Protein AF-A0A4P6ZLK5-F1 (afdb_monomer_lite)

Foldseek 3Di:
DCPCVQPVDDDDDDWFPPDDQDQDPAADEDEFEFDWDFDDPDQPDPPPLLDAPPGIDGDRGVRVVVNCVVVVSVVRHQEYEYEYACVSPPRRGSRVRSVCCVVRVHHHAYYAYDVHDLVRVQSVSVSVQVSCVVVDVDHGDDDRPPDPDVVVVVCCVVQCDGPNSHHD

Sequence (168 aa):
MEMAKLFNNIQPHEITDQSDLVIIPHKYFVFVPTYVRGVQFDAYHRVDDSSLPENIEEMDTLTMNDELGYHHNYKNCLGLIGSGNRNFGVDCYCWTARHYHHKYGIPLIADYEIRGNLQEENIINHRMVKIWNRKTNYHVTFHPYKMINSRLAALEKKYGKDLQGKDI

Radius of gyration: 16.34 Å; chains: 1; bounding box: 28×44×46 Å

Structure (mmCIF, N/CA/C/O backbone):
data_AF-A0A4P6ZLK5-F1
#
_entry.id   AF-A0A4P6ZLK5-F1
#
loop_
_atom_site.group_PDB
_atom_site.id
_atom_site.type_symbol
_atom_site.label_atom_id
_atom_site.label_alt_id
_atom_site.label_comp_id
_atom_site.label_asym_id
_atom_site.label_entity_id
_atom_site.label_seq_id
_atom_site.pdbx_PDB_ins_code
_atom_site.Cartn_x
_atom_site.Cartn_y
_atom_site.Cartn_z
_atom_site.occupancy
_atom_site.B_iso_or_equiv
_atom_site.auth_seq_id
_atom_site.auth_comp_id
_atom_site.auth_asym_id
_atom_site.auth_atom_id
_atom_site.pdbx_PDB_model_num
ATOM 1 N N . MET A 1 1 ? 13.260 6.742 13.232 1.00 39.78 1 MET A N 1
ATOM 2 C CA . MET A 1 1 ? 12.152 5.795 13.017 1.00 39.78 1 MET A CA 1
ATOM 3 C C . MET A 1 1 ? 11.325 5.759 14.298 1.00 39.78 1 MET A C 1
ATOM 5 O O . MET A 1 1 ? 11.614 4.970 15.186 1.00 39.78 1 MET A O 1
ATOM 9 N N . GLU A 1 2 ? 10.385 6.700 14.446 1.00 45.19 2 GLU A N 1
ATOM 10 C CA . GLU A 1 2 ? 9.524 6.850 15.640 1.00 45.19 2 GLU A CA 1
ATOM 11 C C . GLU A 1 2 ? 8.068 6.406 15.387 1.00 45.19 2 GLU A C 1
ATOM 13 O O . GLU A 1 2 ? 7.198 6.649 16.219 1.00 45.19 2 GLU A O 1
ATOM 18 N N . MET A 1 3 ? 7.790 5.692 14.288 1.00 44.50 3 MET A N 1
ATOM 19 C CA . MET A 1 3 ? 6.462 5.118 13.989 1.00 44.50 3 MET A CA 1
ATOM 20 C C . MET A 1 3 ? 5.883 4.317 15.173 1.00 44.50 3 MET A C 1
ATOM 22 O O . MET A 1 3 ? 4.685 4.376 15.445 1.00 44.50 3 MET A O 1
ATOM 26 N N . ALA A 1 4 ? 6.751 3.641 15.934 1.00 40.19 4 ALA A N 1
ATOM 27 C CA . ALA A 1 4 ? 6.393 2.855 17.115 1.00 40.19 4 ALA A CA 1
ATOM 28 C C . ALA A 1 4 ? 5.804 3.675 18.285 1.00 40.19 4 ALA A C 1
ATOM 30 O O . ALA A 1 4 ? 5.206 3.093 19.182 1.00 40.19 4 ALA A O 1
ATOM 31 N N . LYS A 1 5 ? 5.952 5.010 18.307 1.00 45.19 5 LYS A N 1
ATOM 32 C CA . LYS A 1 5 ? 5.454 5.855 19.413 1.00 45.19 5 LYS A CA 1
ATOM 33 C C . LYS A 1 5 ? 4.029 6.374 19.213 1.00 45.19 5 LYS A C 1
ATOM 35 O O . LYS A 1 5 ? 3.402 6.807 20.173 1.00 45.19 5 LYS A O 1
ATOM 40 N N . LEU A 1 6 ? 3.517 6.367 17.983 1.00 50.16 6 LEU A N 1
ATOM 41 C CA . LEU A 1 6 ? 2.178 6.889 17.667 1.00 50.16 6 LEU A CA 1
ATOM 42 C C . LEU A 1 6 ? 1.083 5.858 17.876 1.00 50.16 6 LEU A C 1
ATOM 44 O O . LEU A 1 6 ? -0.032 6.187 18.271 1.00 50.16 6 LEU A O 1
ATOM 48 N N . PHE A 1 7 ? 1.434 4.600 17.662 1.00 54.59 7 PHE A N 1
ATOM 49 C CA . PHE A 1 7 ? 0.596 3.472 17.978 1.00 54.59 7 PHE A CA 1
ATOM 50 C C . PHE A 1 7 ? 1.376 2.616 18.966 1.00 54.59 7 PHE A C 1
ATOM 52 O O . PHE A 1 7 ? 2.220 1.819 18.567 1.00 54.59 7 PHE A O 1
ATOM 59 N N . ASN A 1 8 ? 1.095 2.779 20.258 1.00 49.97 8 ASN A N 1
ATOM 60 C CA . ASN A 1 8 ? 1.821 2.089 21.332 1.00 49.97 8 ASN A CA 1
ATOM 61 C C . ASN A 1 8 ? 1.794 0.544 21.228 1.00 49.97 8 ASN A C 1
ATOM 63 O O . ASN A 1 8 ? 2.498 -0.106 21.988 1.00 49.97 8 ASN A O 1
ATOM 67 N N . ASN A 1 9 ? 1.015 -0.031 20.297 1.00 57.25 9 ASN A N 1
ATOM 68 C CA . ASN A 1 9 ? 0.846 -1.468 20.067 1.00 57.25 9 ASN A CA 1
ATOM 69 C C . ASN A 1 9 ? 0.773 -1.842 18.561 1.00 57.25 9 ASN A C 1
ATOM 71 O O . ASN A 1 9 ? -0.067 -2.656 18.182 1.00 57.25 9 ASN A O 1
ATOM 75 N N . ILE A 1 10 ? 1.585 -1.246 17.673 1.00 66.62 10 ILE A N 1
ATOM 76 C CA . ILE A 1 10 ? 1.741 -1.797 16.308 1.00 66.62 10 ILE A CA 1
ATOM 77 C C . ILE A 1 10 ? 2.751 -2.940 16.333 1.00 66.62 10 ILE A C 1
ATOM 79 O O . ILE A 1 10 ? 3.904 -2.744 16.714 1.00 66.62 10 ILE A O 1
ATOM 83 N N . GLN A 1 11 ? 2.331 -4.111 15.858 1.00 70.88 11 GLN A N 1
ATOM 84 C CA . GLN A 1 11 ? 3.252 -5.160 15.437 1.00 70.88 11 GLN A CA 1
ATOM 85 C C . GLN A 1 11 ? 3.395 -5.091 13.914 1.00 70.88 11 GLN A C 1
ATOM 87 O O . GLN A 1 11 ? 2.408 -5.327 13.214 1.00 70.88 11 GLN A O 1
ATOM 92 N N . PRO A 1 12 ? 4.574 -4.716 13.381 1.00 83.06 12 PRO A N 1
ATOM 93 C CA . PRO A 1 12 ? 4.818 -4.850 11.956 1.00 83.06 12 PRO A CA 1
ATOM 94 C C . PRO A 1 12 ? 4.778 -6.336 11.598 1.00 83.06 12 PRO A C 1
ATOM 96 O O . PRO A 1 12 ? 5.386 -7.163 12.277 1.00 83.06 12 PRO A O 1
ATOM 99 N N . HIS A 1 13 ? 4.047 -6.659 10.539 1.00 88.44 13 HIS A N 1
ATOM 100 C CA . HIS A 1 13 ? 4.009 -7.993 9.964 1.00 88.44 13 HIS A CA 1
ATOM 101 C C . HIS A 1 13 ? 4.646 -7.916 8.581 1.00 88.44 13 HIS A C 1
ATOM 103 O O . HIS A 1 13 ? 4.137 -7.223 7.700 1.00 88.44 13 HIS A O 1
ATOM 109 N N . GLU A 1 14 ? 5.802 -8.554 8.434 1.00 91.31 14 GLU A N 1
ATOM 110 C CA . GLU A 1 14 ? 6.529 -8.620 7.171 1.00 91.31 14 GLU A CA 1
ATOM 111 C C . GLU A 1 14 ? 6.042 -9.823 6.362 1.00 91.31 14 GLU A C 1
ATOM 113 O O . GLU A 1 14 ? 5.917 -10.929 6.889 1.00 91.31 14 GLU A O 1
ATOM 118 N N . ILE A 1 15 ? 5.769 -9.588 5.080 1.00 90.00 15 ILE A N 1
ATOM 119 C CA . ILE A 1 15 ? 5.352 -10.608 4.121 1.00 90.00 15 ILE A CA 1
ATOM 120 C C . ILE A 1 15 ? 6.468 -10.748 3.092 1.00 90.00 15 ILE A C 1
ATOM 122 O O . ILE A 1 15 ? 6.933 -9.755 2.533 1.00 90.00 15 ILE A O 1
ATOM 126 N N . THR A 1 16 ? 6.889 -11.985 2.864 1.00 89.12 16 THR A N 1
ATOM 127 C CA . THR A 1 16 ? 7.942 -12.372 1.922 1.00 89.12 16 THR A CA 1
ATOM 128 C C . THR A 1 16 ? 7.453 -13.559 1.102 1.00 89.12 16 THR A C 1
ATOM 130 O O . THR A 1 16 ? 6.502 -14.221 1.505 1.00 89.12 16 THR A O 1
ATOM 133 N N . ASP A 1 17 ? 8.148 -13.914 0.026 1.00 85.50 17 ASP A N 1
ATOM 134 C CA . ASP A 1 17 ? 7.820 -15.105 -0.779 1.00 85.50 17 ASP A CA 1
ATOM 135 C C . ASP A 1 17 ? 7.954 -16.442 -0.025 1.00 85.50 17 ASP A C 1
ATOM 137 O O . ASP A 1 17 ? 7.628 -17.500 -0.556 1.00 85.50 17 ASP A O 1
ATOM 141 N N . GLN A 1 18 ? 8.445 -16.410 1.216 1.00 88.12 18 GLN A N 1
ATOM 142 C CA . GLN A 1 18 ? 8.524 -17.562 2.115 1.00 88.12 18 GLN A CA 1
ATOM 143 C C . GLN A 1 18 ? 7.443 -17.545 3.203 1.00 88.12 18 GLN A C 1
ATOM 145 O O . GLN A 1 18 ? 7.384 -18.469 4.013 1.00 88.12 18 GLN A O 1
ATOM 150 N N . SER A 1 19 ? 6.626 -16.493 3.266 1.00 88.56 19 SER A N 1
ATOM 151 C CA . SER A 1 19 ? 5.551 -16.372 4.244 1.00 88.56 19 SER A CA 1
ATOM 152 C C . SER A 1 19 ? 4.370 -17.258 3.849 1.00 88.56 19 SER A C 1
ATOM 154 O O . SER A 1 19 ? 3.933 -17.249 2.699 1.00 88.56 19 SER A O 1
ATOM 156 N N . ASP A 1 20 ? 3.817 -17.987 4.818 1.00 94.00 20 ASP A N 1
ATOM 157 C CA . ASP A 1 20 ? 2.503 -18.608 4.658 1.00 94.00 20 ASP A CA 1
ATOM 158 C C . ASP A 1 20 ? 1.417 -17.526 4.612 1.00 94.00 20 ASP A C 1
ATOM 160 O O . ASP A 1 20 ? 1.493 -16.533 5.340 1.00 94.00 20 ASP A O 1
ATOM 164 N N . LEU A 1 21 ? 0.375 -17.759 3.811 1.00 94.50 21 LEU A N 1
ATOM 165 C CA . LEU A 1 21 ? -0.782 -16.867 3.754 1.00 94.50 21 LEU A CA 1
ATOM 166 C C . LEU A 1 21 ? -1.603 -16.964 5.045 1.00 94.50 21 LEU A C 1
ATOM 168 O O . LEU A 1 21 ? -1.939 -18.066 5.498 1.00 94.50 21 LEU A O 1
ATOM 172 N N . VAL A 1 22 ? -1.994 -15.826 5.621 1.00 93.50 22 VAL A N 1
ATOM 173 C CA . VAL A 1 22 ? -2.727 -15.783 6.894 1.00 93.50 22 VAL A CA 1
ATOM 174 C C . VAL A 1 22 ? -4.068 -15.073 6.759 1.00 93.50 22 VAL A C 1
ATOM 176 O O . VAL A 1 22 ? -4.271 -14.165 5.968 1.00 93.50 22 VAL A O 1
ATOM 179 N N . ILE A 1 23 ? -5.060 -15.473 7.551 1.00 96.06 23 ILE A N 1
ATOM 180 C CA . ILE A 1 23 ? -6.304 -14.698 7.622 1.00 96.06 23 ILE A CA 1
ATOM 181 C C . ILE A 1 23 ? -6.033 -13.471 8.494 1.00 96.06 23 ILE A C 1
ATOM 183 O O . ILE A 1 23 ? -5.616 -13.617 9.642 1.00 96.06 23 ILE A O 1
ATOM 187 N N . ILE A 1 24 ? -6.323 -12.275 7.979 1.00 94.38 24 ILE A N 1
ATOM 188 C CA . ILE A 1 24 ? -6.149 -11.001 8.685 1.00 94.38 24 ILE A CA 1
ATOM 189 C C . ILE A 1 24 ? -7.535 -10.483 9.115 1.00 94.38 24 ILE A C 1
ATOM 191 O O . ILE A 1 24 ? -8.207 -9.770 8.359 1.00 94.38 24 ILE A O 1
ATOM 195 N N . PRO A 1 25 ? -8.022 -10.831 10.326 1.00 93.88 25 PRO A N 1
ATOM 196 C CA . PRO A 1 25 ? -9.393 -10.523 10.746 1.00 93.88 25 PRO A CA 1
ATOM 197 C C . PRO A 1 25 ? -9.578 -9.070 11.207 1.00 93.88 25 PRO A C 1
ATOM 199 O O . PRO A 1 25 ? -10.708 -8.610 11.372 1.00 93.88 25 PRO A O 1
ATOM 202 N N . HIS A 1 26 ? -8.485 -8.346 11.446 1.00 91.19 26 HIS A N 1
ATOM 203 C CA . HIS A 1 26 ? -8.481 -6.986 11.977 1.00 91.19 26 HIS A CA 1
ATOM 204 C C . HIS A 1 26 ? -8.109 -5.959 10.909 1.00 91.19 26 HIS A C 1
ATOM 206 O O . HIS A 1 26 ? -7.486 -6.289 9.905 1.00 91.19 26 HIS A O 1
ATOM 212 N N . LYS A 1 27 ? -8.454 -4.689 11.136 1.00 93.38 27 LYS A N 1
ATOM 213 C CA . LYS A 1 27 ? -8.095 -3.598 10.225 1.00 93.38 27 LYS A CA 1
ATOM 214 C C . LYS A 1 27 ? -6.586 -3.354 10.196 1.00 93.38 27 LYS A C 1
ATOM 216 O O . LYS A 1 27 ? -5.942 -3.386 11.239 1.00 93.38 27 LYS A O 1
ATOM 221 N N . TYR A 1 28 ? -6.042 -3.095 9.010 1.00 94.69 28 TYR A N 1
ATOM 222 C CA . TYR A 1 28 ? -4.604 -2.911 8.794 1.00 94.69 28 TYR A CA 1
ATOM 223 C C . TYR A 1 28 ? -4.324 -1.947 7.636 1.00 94.69 28 TYR A C 1
ATOM 225 O O . TYR A 1 28 ? -5.225 -1.592 6.878 1.00 94.69 28 TYR A O 1
ATOM 233 N N . PHE A 1 29 ? -3.069 -1.528 7.505 1.00 95.62 29 PHE A N 1
ATOM 234 C CA . PHE A 1 29 ? -2.556 -0.778 6.358 1.00 95.62 29 PHE A CA 1
ATOM 235 C C . PHE A 1 29 ? -1.458 -1.598 5.687 1.00 95.62 29 PHE A C 1
ATOM 237 O O . PHE A 1 29 ? -0.792 -2.386 6.358 1.00 95.62 29 PHE A O 1
ATOM 244 N N . VAL A 1 30 ? -1.259 -1.402 4.386 1.00 96.94 30 VAL A N 1
ATOM 245 C CA . VAL A 1 30 ? -0.212 -2.090 3.619 1.00 96.94 30 VAL A CA 1
ATOM 246 C C . VAL A 1 30 ? 0.820 -1.084 3.149 1.00 96.94 30 VAL A C 1
ATOM 248 O O . VAL A 1 30 ? 0.475 -0.096 2.506 1.00 96.94 30 VAL A O 1
ATOM 251 N N . PHE A 1 31 ? 2.082 -1.374 3.442 1.00 96.56 31 PHE A N 1
ATOM 252 C CA . PHE A 1 31 ? 3.232 -0.732 2.821 1.00 96.56 31 PHE A CA 1
ATOM 253 C C . PHE A 1 31 ? 3.772 -1.696 1.773 1.00 96.56 31 PHE A C 1
ATOM 255 O O . PHE A 1 31 ? 4.093 -2.833 2.113 1.00 96.56 31 PHE A O 1
ATOM 262 N N . VAL A 1 32 ? 3.845 -1.267 0.514 1.00 96.12 32 VAL A N 1
ATOM 263 C CA . VAL A 1 32 ? 4.307 -2.130 -0.580 1.00 96.12 32 VAL A CA 1
ATOM 264 C C . VAL A 1 32 ? 5.312 -1.386 -1.466 1.00 96.12 32 VAL A C 1
ATOM 266 O O . VAL A 1 32 ? 5.002 -0.299 -1.969 1.00 96.12 32 VAL A O 1
ATOM 269 N N . PRO A 1 33 ? 6.543 -1.908 -1.629 1.00 95.94 33 PRO A N 1
ATOM 270 C CA . PRO A 1 33 ? 7.496 -1.355 -2.579 1.00 95.94 33 PRO A CA 1
ATOM 271 C C . PRO A 1 33 ? 7.093 -1.695 -4.013 1.00 95.94 33 PRO A C 1
ATOM 273 O O . PRO A 1 33 ? 6.286 -2.586 -4.254 1.00 95.94 33 PRO A O 1
ATOM 276 N N . THR A 1 34 ? 7.672 -0.983 -4.975 1.00 93.75 34 THR A N 1
ATOM 277 C CA . THR A 1 34 ? 7.447 -1.262 -6.393 1.00 93.75 34 THR A CA 1
ATOM 278 C C . THR A 1 34 ? 8.635 -1.994 -6.986 1.00 93.75 34 THR A C 1
ATOM 280 O O . THR A 1 34 ? 9.727 -1.432 -7.075 1.00 93.75 34 THR A O 1
ATOM 283 N N . TYR A 1 35 ? 8.381 -3.212 -7.452 1.00 92.31 35 TYR A N 1
ATOM 284 C CA . TYR A 1 35 ? 9.281 -3.988 -8.294 1.00 92.31 35 TYR A CA 1
ATOM 285 C C . TYR A 1 35 ? 8.493 -4.410 -9.526 1.00 92.31 35 TYR A C 1
ATOM 287 O O . TYR A 1 35 ? 7.467 -5.077 -9.423 1.00 92.31 35 TYR A O 1
ATOM 295 N N . VAL A 1 36 ? 8.924 -3.937 -10.692 1.00 91.12 36 VAL A N 1
ATOM 296 C CA . VAL A 1 36 ? 8.197 -4.137 -11.945 1.00 91.12 36 VAL A CA 1
ATOM 297 C C . VAL A 1 36 ? 9.148 -4.349 -13.112 1.00 91.12 36 VAL A C 1
ATOM 299 O O . VAL A 1 36 ? 10.292 -3.887 -13.094 1.00 91.12 36 VAL A O 1
ATOM 302 N N . ARG A 1 37 ? 8.654 -5.013 -14.155 1.00 86.94 37 ARG A N 1
ATOM 303 C CA . ARG A 1 37 ? 9.310 -5.157 -15.457 1.00 86.94 37 ARG A CA 1
ATOM 304 C C . ARG A 1 37 ? 8.385 -4.657 -16.557 1.00 86.94 37 ARG A C 1
ATOM 306 O O . ARG A 1 37 ? 7.185 -4.878 -16.515 1.00 86.94 37 ARG A O 1
ATOM 313 N N . GLY A 1 38 ? 8.952 -3.994 -17.558 1.00 75.25 38 GLY A N 1
ATOM 314 C CA . GLY A 1 38 ? 8.203 -3.463 -18.695 1.00 75.25 38 GLY A CA 1
ATOM 315 C C . GLY A 1 38 ? 9.020 -2.425 -19.454 1.00 75.25 38 GLY A C 1
ATOM 316 O O . GLY A 1 38 ? 10.011 -1.910 -18.931 1.00 75.25 38 GLY A O 1
ATOM 317 N N . VAL A 1 39 ? 8.637 -2.129 -20.697 1.00 61.44 39 VAL A N 1
ATOM 318 C CA . VAL A 1 39 ? 9.237 -1.007 -21.436 1.00 61.44 39 VAL A CA 1
ATOM 319 C C . VAL A 1 39 ? 8.636 0.296 -20.911 1.00 61.44 39 VAL A C 1
ATOM 321 O O . VAL A 1 39 ? 7.418 0.454 -20.911 1.00 61.44 39 VAL A O 1
ATOM 324 N N . GLN A 1 40 ? 9.471 1.232 -20.450 1.00 59.41 40 GLN A N 1
ATOM 325 C CA . GLN A 1 40 ? 9.017 2.605 -20.218 1.00 59.41 40 GLN A CA 1
ATOM 326 C C . GLN A 1 40 ? 8.456 3.120 -21.544 1.00 59.41 40 GLN A C 1
ATOM 328 O O . GLN A 1 40 ? 9.190 3.185 -22.533 1.00 59.41 40 GLN A O 1
ATOM 333 N N . PHE A 1 41 ? 7.158 3.423 -21.594 1.00 55.34 41 PHE A N 1
ATOM 334 C CA . PHE A 1 41 ? 6.623 4.139 -22.739 1.00 55.34 41 PHE A CA 1
ATOM 335 C C . PHE A 1 41 ? 7.332 5.492 -22.838 1.00 55.34 41 PHE A C 1
ATOM 337 O O . PHE A 1 41 ? 7.692 6.111 -21.835 1.00 55.34 41 PHE A O 1
ATOM 344 N N . ASP A 1 42 ? 7.562 5.905 -24.082 1.00 49.28 42 ASP A N 1
ATOM 345 C CA . ASP A 1 42 ? 8.065 7.221 -24.450 1.00 49.28 42 ASP A CA 1
ATOM 346 C C . ASP A 1 42 ? 7.365 8.302 -23.610 1.00 49.28 42 ASP A C 1
ATOM 348 O O . ASP A 1 42 ? 6.147 8.238 -23.412 1.00 49.28 42 ASP A O 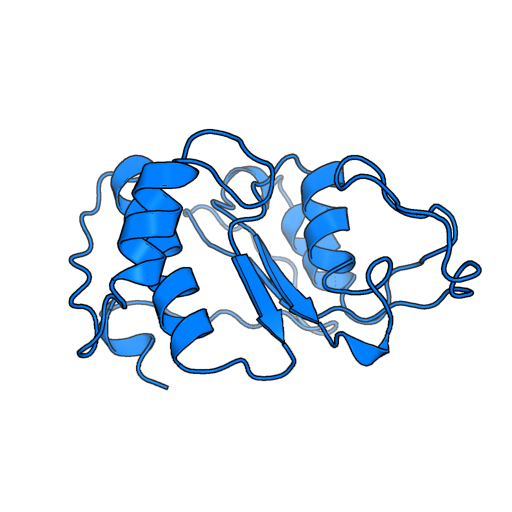1
ATOM 352 N N . ALA A 1 43 ? 8.146 9.255 -23.095 1.00 46.41 43 ALA A N 1
ATOM 353 C CA . ALA A 1 43 ? 7.890 10.135 -21.945 1.00 46.41 43 ALA A CA 1
ATOM 354 C C . ALA A 1 43 ? 6.702 11.121 -22.084 1.00 46.41 43 ALA A C 1
ATOM 356 O O . ALA A 1 43 ? 6.646 12.152 -21.409 1.00 46.41 43 ALA A O 1
ATOM 357 N N . TYR A 1 44 ? 5.760 10.831 -22.977 1.00 47.75 44 TYR A N 1
ATOM 358 C CA . TYR A 1 44 ? 4.662 11.683 -23.401 1.00 47.75 44 TYR A CA 1
ATOM 359 C C . TYR A 1 44 ? 3.261 11.121 -23.139 1.00 47.75 44 TYR A C 1
ATOM 361 O O . TYR A 1 44 ? 2.294 11.877 -23.258 1.00 47.75 44 TYR A O 1
ATOM 369 N N . HIS A 1 45 ? 3.114 9.856 -22.733 1.00 48.69 45 HIS A N 1
ATOM 370 C CA . HIS A 1 45 ? 1.817 9.368 -22.266 1.00 48.69 45 HIS A CA 1
ATOM 371 C C . HIS A 1 45 ? 1.625 9.777 -20.809 1.00 48.69 45 HIS A C 1
ATOM 373 O O . HIS A 1 45 ? 2.119 9.150 -19.882 1.00 48.69 45 HIS A O 1
ATOM 379 N N . ARG A 1 46 ? 0.897 10.876 -20.599 1.00 44.88 46 ARG A N 1
ATOM 380 C CA . ARG A 1 46 ? 0.300 11.156 -19.295 1.00 44.88 46 ARG A CA 1
ATOM 381 C C . ARG A 1 46 ? -0.808 10.141 -19.088 1.00 44.88 46 ARG A C 1
ATOM 383 O O . ARG A 1 46 ? -1.943 10.392 -19.481 1.00 44.88 46 ARG A O 1
ATOM 390 N N . VAL A 1 47 ? -0.461 9.004 -18.504 1.00 49.53 47 VAL A N 1
ATOM 391 C CA . VAL A 1 47 ? -1.453 8.128 -17.902 1.00 49.53 47 VAL A CA 1
ATOM 392 C C . VAL A 1 47 ? -2.135 8.992 -16.849 1.00 49.53 47 VAL A C 1
ATOM 394 O O . VAL A 1 47 ? -1.484 9.506 -15.933 1.00 49.53 47 VAL A O 1
ATOM 397 N N . ASP A 1 48 ? -3.417 9.293 -17.049 1.00 52.12 48 ASP A N 1
ATOM 398 C CA . ASP A 1 48 ? -4.187 9.825 -15.939 1.00 52.12 48 ASP A CA 1
ATOM 399 C C . ASP A 1 48 ? -4.087 8.817 -14.785 1.00 52.12 48 ASP A C 1
ATOM 401 O O . ASP A 1 48 ? -3.910 7.618 -14.995 1.00 52.12 48 ASP A O 1
ATOM 405 N N . ASP A 1 49 ? -4.169 9.269 -13.539 1.00 54.00 49 ASP A N 1
ATOM 406 C CA . ASP A 1 49 ? -4.074 8.365 -12.381 1.00 54.00 49 ASP A CA 1
ATOM 407 C C . ASP A 1 49 ? -5.215 7.315 -12.337 1.00 54.00 49 ASP A C 1
ATOM 409 O O . ASP A 1 49 ? -5.334 6.550 -11.387 1.00 54.00 49 ASP A O 1
ATOM 413 N N . SER A 1 50 ? -6.086 7.278 -13.354 1.00 54.94 50 SER A N 1
ATOM 414 C CA . SER A 1 50 ? -7.207 6.354 -13.468 1.00 54.94 50 SER A CA 1
ATOM 415 C C . SER A 1 50 ? -6.913 5.103 -14.299 1.00 54.94 50 SER A C 1
ATOM 417 O O . SER A 1 50 ? -7.733 4.183 -14.293 1.00 54.94 50 SER A O 1
ATOM 419 N N . SER A 1 51 ? -5.757 5.020 -14.965 1.00 63.88 51 SER A N 1
ATOM 420 C CA . SER A 1 51 ? -5.358 3.839 -15.738 1.00 63.88 51 SER A CA 1
ATOM 421 C C . SER A 1 51 ? -3.947 3.354 -15.381 1.00 63.88 51 SER A C 1
ATOM 423 O O . SER A 1 51 ? -3.086 4.117 -14.943 1.00 63.88 51 SER A O 1
ATOM 425 N N . LEU A 1 52 ? -3.715 2.046 -15.514 1.00 74.56 52 LEU A N 1
ATOM 426 C CA . LEU A 1 52 ? -2.393 1.433 -15.370 1.00 74.56 52 LEU A CA 1
ATOM 427 C C . LEU A 1 52 ? -1.861 1.076 -16.757 1.00 74.56 52 LEU A C 1
ATOM 429 O O . LEU A 1 52 ? -2.636 0.574 -17.573 1.00 74.56 52 LEU A O 1
ATOM 433 N N . PRO A 1 53 ? -0.563 1.277 -17.030 1.00 75.75 53 PRO A N 1
ATOM 434 C CA . PRO A 1 53 ? 0.045 0.786 -18.260 1.00 75.75 53 PRO A CA 1
ATOM 435 C C . PRO A 1 53 ? -0.099 -0.738 -18.374 1.00 75.75 53 PRO A C 1
ATOM 437 O O . PRO A 1 53 ? 0.298 -1.462 -17.463 1.00 75.75 53 PRO A O 1
ATOM 440 N N . GLU A 1 54 ? -0.629 -1.224 -19.499 1.00 73.56 54 GLU A N 1
ATOM 441 C CA . GLU A 1 54 ? -0.853 -2.662 -19.752 1.00 73.56 54 GLU A CA 1
ATOM 442 C C . GLU A 1 54 ? 0.450 -3.463 -19.929 1.00 73.56 54 GLU A C 1
ATOM 444 O O . GLU A 1 54 ? 0.449 -4.688 -19.873 1.00 73.56 54 GLU A O 1
ATOM 449 N N . ASN A 1 55 ? 1.571 -2.780 -20.161 1.00 81.44 55 ASN A N 1
ATOM 450 C CA . ASN A 1 55 ? 2.873 -3.374 -20.455 1.00 81.44 55 ASN A CA 1
ATOM 451 C C . ASN A 1 55 ? 3.835 -3.388 -19.251 1.00 81.44 55 ASN A C 1
ATOM 453 O O . ASN A 1 55 ? 5.031 -3.636 -19.436 1.00 81.44 55 ASN A O 1
ATOM 457 N N . ILE A 1 56 ? 3.334 -3.070 -18.056 1.00 83.69 56 ILE A N 1
ATOM 458 C CA . ILE A 1 56 ? 4.076 -3.168 -16.800 1.00 83.69 56 ILE A CA 1
ATOM 459 C C . ILE A 1 56 ? 3.575 -4.396 -16.045 1.00 83.69 56 ILE A C 1
ATOM 461 O O . ILE A 1 56 ? 2.381 -4.552 -15.803 1.00 83.69 56 ILE A O 1
ATOM 465 N N . GLU A 1 57 ? 4.512 -5.253 -15.664 1.00 87.31 57 GLU A N 1
ATOM 466 C CA . GLU A 1 57 ? 4.276 -6.472 -14.904 1.00 87.31 57 GLU A CA 1
ATOM 467 C C . GLU A 1 57 ? 4.926 -6.363 -13.523 1.00 87.31 57 GLU A C 1
ATOM 469 O O . GLU A 1 57 ? 6.062 -5.901 -13.391 1.00 87.31 57 GLU A O 1
ATOM 474 N N . GLU A 1 58 ? 4.203 -6.790 -12.491 1.00 90.62 58 GLU A N 1
ATOM 475 C CA . GLU A 1 58 ? 4.690 -6.869 -11.114 1.00 90.62 58 GLU A CA 1
ATOM 476 C C . GLU A 1 58 ? 5.710 -7.996 -10.942 1.00 90.62 58 GLU A C 1
ATOM 478 O O . GLU A 1 58 ? 5.524 -9.099 -11.449 1.00 90.62 58 GLU A O 1
ATOM 483 N N . MET A 1 59 ? 6.763 -7.740 -10.171 1.00 90.25 59 MET A N 1
ATOM 484 C CA . MET A 1 59 ? 7.747 -8.742 -9.764 1.00 90.25 59 MET A CA 1
ATOM 485 C C . MET A 1 59 ? 7.998 -8.639 -8.259 1.00 90.25 59 MET A C 1
ATOM 487 O O . MET A 1 59 ? 7.701 -7.609 -7.659 1.00 90.25 59 MET A O 1
ATOM 491 N N . ASP A 1 60 ? 8.522 -9.704 -7.648 1.00 87.25 60 ASP A N 1
ATOM 492 C CA . ASP A 1 60 ? 9.071 -9.757 -6.275 1.00 87.25 60 ASP A CA 1
ATOM 493 C C . ASP A 1 60 ? 8.150 -9.261 -5.132 1.00 87.25 60 ASP A C 1
ATOM 495 O O . ASP A 1 60 ? 8.570 -9.126 -3.985 1.00 87.25 60 ASP A O 1
ATOM 499 N N . THR A 1 61 ? 6.888 -8.953 -5.436 1.00 89.81 61 THR A N 1
ATOM 500 C CA . THR A 1 61 ? 5.872 -8.432 -4.504 1.00 89.81 61 THR A CA 1
ATOM 501 C C . THR A 1 61 ? 4.546 -9.185 -4.606 1.00 89.81 61 THR A C 1
ATOM 503 O O . THR A 1 61 ? 3.617 -8.905 -3.850 1.00 89.81 61 THR A O 1
ATOM 506 N N . LEU A 1 62 ? 4.491 -10.215 -5.460 1.00 92.88 62 LEU A N 1
ATOM 507 C CA . LEU A 1 62 ? 3.294 -11.009 -5.750 1.00 92.88 62 LEU A CA 1
ATOM 508 C C . LEU A 1 62 ? 2.700 -11.672 -4.501 1.00 92.88 62 LEU A C 1
ATOM 510 O O . LEU A 1 62 ? 1.482 -11.783 -4.395 1.00 92.88 62 LEU A O 1
ATOM 514 N N . THR A 1 63 ? 3.524 -12.026 -3.515 1.00 95.38 63 THR A N 1
ATOM 515 C CA . THR A 1 63 ? 3.040 -12.601 -2.253 1.00 95.38 63 THR A CA 1
ATOM 516 C C . THR A 1 63 ? 2.122 -11.638 -1.495 1.00 95.38 63 THR A C 1
ATOM 518 O O . THR A 1 63 ? 1.134 -12.065 -0.907 1.00 95.38 63 THR A O 1
ATOM 521 N N . MET A 1 64 ? 2.343 -10.319 -1.569 1.00 96.50 64 MET A N 1
ATOM 522 C CA . MET A 1 64 ? 1.404 -9.350 -0.987 1.00 96.50 64 MET A CA 1
ATOM 523 C C . MET A 1 64 ? 0.067 -9.340 -1.740 1.00 96.50 64 MET A C 1
ATOM 525 O O . MET A 1 64 ? -0.995 -9.216 -1.127 1.00 96.50 64 MET A O 1
ATOM 529 N N . ASN A 1 65 ? 0.091 -9.487 -3.066 1.00 96.12 65 ASN A N 1
ATOM 530 C CA . ASN A 1 65 ? -1.129 -9.627 -3.855 1.00 96.12 65 ASN A CA 1
ATOM 531 C C . ASN A 1 65 ? -1.913 -10.888 -3.450 1.00 96.12 65 ASN A C 1
ATOM 533 O O . ASN A 1 65 ? -3.136 -10.818 -3.297 1.00 96.12 65 ASN A O 1
ATOM 537 N N . ASP A 1 66 ? -1.218 -12.008 -3.259 1.00 96.56 66 ASP A N 1
ATOM 538 C CA . ASP A 1 66 ? -1.816 -13.268 -2.819 1.00 96.56 66 ASP A CA 1
ATOM 539 C C . ASP A 1 66 ? -2.381 -13.148 -1.400 1.00 96.56 66 ASP A C 1
ATOM 541 O O . ASP A 1 66 ? -3.530 -13.526 -1.171 1.00 96.56 66 ASP A O 1
ATOM 545 N N . GLU A 1 67 ? -1.653 -12.510 -0.481 1.00 97.12 67 GLU A N 1
ATOM 546 C CA . GLU A 1 67 ? -2.109 -12.223 0.882 1.00 97.12 67 GLU A CA 1
ATOM 547 C C . GLU A 1 67 ? -3.385 -11.377 0.891 1.00 97.12 67 GLU A C 1
ATOM 549 O O . GLU A 1 67 ? -4.334 -11.684 1.609 1.00 97.12 67 GLU A O 1
ATOM 554 N N . LEU A 1 68 ? -3.447 -10.317 0.076 1.00 97.56 68 LEU A N 1
ATOM 555 C CA . LEU A 1 68 ? -4.637 -9.472 -0.046 1.0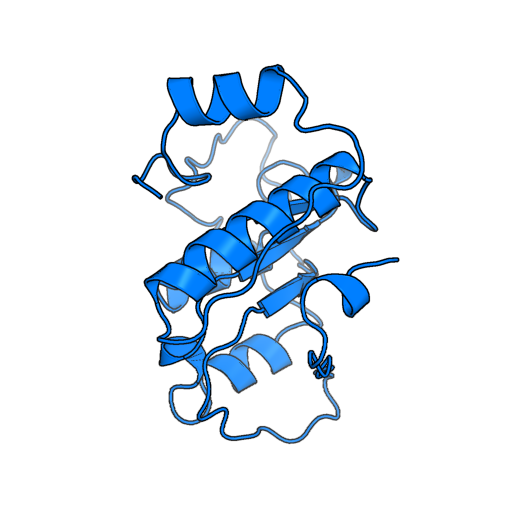0 97.56 68 LEU A CA 1
ATOM 556 C C . LEU A 1 68 ? -5.846 -10.261 -0.569 1.00 97.56 68 LEU A C 1
ATOM 558 O O . LEU A 1 68 ? -6.968 -10.049 -0.097 1.00 97.56 68 LEU A O 1
ATOM 562 N N . GLY A 1 69 ? -5.634 -11.160 -1.530 1.00 97.69 69 GLY A N 1
ATOM 563 C CA . GLY A 1 69 ? -6.680 -12.015 -2.091 1.00 97.69 69 GLY A CA 1
ATOM 564 C C . GLY A 1 69 ? -7.126 -13.132 -1.144 1.00 97.69 69 GLY A C 1
ATOM 565 O O . GLY A 1 69 ? -8.310 -13.491 -1.124 1.00 97.69 69 GLY A O 1
ATOM 566 N N . TYR A 1 70 ? -6.208 -13.652 -0.328 1.00 97.69 70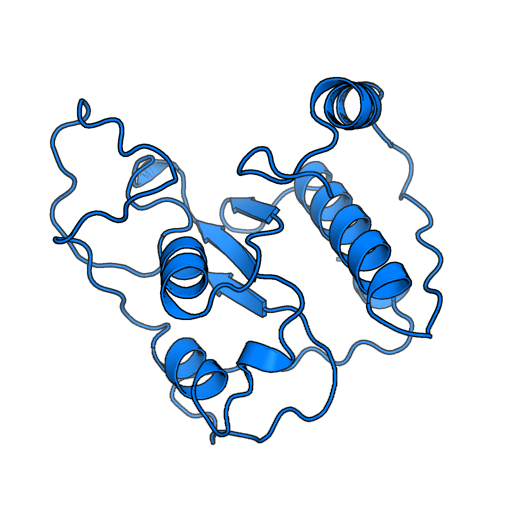 TYR A N 1
ATOM 567 C CA . TYR A 1 70 ? -6.446 -14.772 0.571 1.00 97.69 70 TYR A CA 1
ATOM 568 C C . TYR A 1 70 ? -7.570 -14.459 1.559 1.00 97.69 70 TYR A C 1
ATOM 570 O O . TYR A 1 70 ? -7.566 -13.442 2.248 1.00 97.69 70 TYR A O 1
ATOM 578 N N . HIS A 1 71 ? -8.609 -15.299 1.561 1.00 97.44 71 HIS A N 1
ATOM 579 C CA . HIS A 1 71 ? -9.828 -15.114 2.360 1.00 97.44 71 HIS A CA 1
ATOM 580 C C . HIS A 1 71 ? -10.439 -13.698 2.319 1.00 97.44 71 HIS A C 1
ATOM 582 O O . HIS A 1 71 ? -11.170 -13.306 3.229 1.00 97.44 71 HIS A O 1
ATOM 588 N N . HIS A 1 72 ? -10.240 -12.959 1.224 1.00 97.69 72 HIS A N 1
ATOM 589 C CA . HIS A 1 72 ? -10.683 -11.572 1.074 1.00 97.69 72 HIS A CA 1
ATOM 590 C C . HIS A 1 72 ? -10.093 -10.606 2.118 1.00 97.69 72 HIS A C 1
ATOM 592 O O . HIS A 1 72 ? -10.771 -9.654 2.526 1.00 97.69 72 HIS A O 1
ATOM 598 N N . ASN A 1 73 ? -8.841 -10.818 2.533 1.00 98.06 73 ASN A N 1
ATOM 599 C CA . ASN A 1 73 ? -8.114 -9.931 3.443 1.00 98.06 73 ASN A CA 1
ATOM 600 C C . ASN A 1 73 ? -8.176 -8.457 3.007 1.00 98.06 73 ASN A C 1
ATOM 602 O O . ASN A 1 73 ? -8.333 -7.573 3.852 1.00 98.06 73 ASN A O 1
ATOM 606 N N . TYR A 1 74 ? -8.196 -8.181 1.696 1.00 98.19 74 TYR A N 1
ATOM 607 C CA . TYR A 1 74 ? -8.347 -6.837 1.128 1.00 98.19 74 TYR A CA 1
ATOM 608 C C . TYR A 1 74 ? -9.523 -6.030 1.712 1.00 98.19 74 TYR A C 1
ATOM 610 O O . TYR A 1 74 ? -9.433 -4.808 1.815 1.00 98.19 74 TYR A O 1
ATOM 618 N N . LYS A 1 75 ? -10.606 -6.677 2.172 1.00 97.62 75 LYS A N 1
ATOM 619 C CA . LYS A 1 75 ? -11.761 -6.007 2.814 1.00 97.62 75 LYS A CA 1
ATOM 620 C C . LYS A 1 75 ? -11.428 -5.384 4.176 1.00 97.62 75 LYS A C 1
ATOM 622 O O . LYS A 1 75 ? -12.158 -4.521 4.682 1.00 97.62 75 LYS A O 1
ATOM 627 N N . ASN A 1 76 ? -10.350 -5.837 4.805 1.00 96.88 76 ASN A N 1
ATOM 628 C CA . ASN A 1 76 ? -9.844 -5.317 6.068 1.00 96.88 76 ASN A CA 1
ATOM 629 C C . ASN A 1 76 ? -8.702 -4.311 5.895 1.00 96.88 76 ASN A C 1
ATOM 631 O O . ASN A 1 76 ? -8.398 -3.590 6.849 1.00 96.88 76 ASN A O 1
ATOM 635 N N . CYS A 1 77 ? -8.147 -4.182 4.689 1.00 97.44 77 CYS A N 1
ATOM 636 C CA . CYS A 1 77 ? -7.149 -3.171 4.387 1.00 97.44 77 CYS A CA 1
ATOM 637 C C . CYS A 1 77 ? -7.789 -1.772 4.338 1.00 97.44 77 CYS A C 1
ATOM 639 O O . CYS A 1 77 ? -8.725 -1.513 3.581 1.00 97.44 77 CYS A O 1
ATOM 641 N N . LEU A 1 78 ? -7.294 -0.858 5.170 1.00 96.00 78 LEU A N 1
ATOM 642 C CA . LEU A 1 78 ? -7.776 0.519 5.274 1.00 96.00 78 LEU A CA 1
ATOM 643 C C . LEU A 1 78 ? -7.090 1.476 4.298 1.00 96.00 78 LEU A C 1
ATOM 645 O O . LEU A 1 78 ? -7.592 2.581 4.093 1.00 96.00 78 LEU A O 1
ATOM 649 N N . GLY A 1 79 ? -5.948 1.084 3.733 1.00 96.00 79 GLY A N 1
ATOM 650 C CA . GLY A 1 79 ? -5.210 1.907 2.790 1.00 96.00 79 GLY A CA 1
ATOM 651 C C . GLY A 1 79 ? -3.863 1.321 2.387 1.00 96.00 79 GLY A C 1
ATOM 652 O O . GLY A 1 79 ? -3.217 0.616 3.167 1.00 96.00 79 GLY A O 1
ATOM 653 N N . LEU A 1 80 ? -3.458 1.661 1.166 1.00 96.94 80 LEU A N 1
ATOM 654 C CA . LEU A 1 80 ? -2.170 1.328 0.568 1.00 96.94 80 LEU A CA 1
ATOM 655 C C . LEU A 1 80 ? -1.216 2.519 0.692 1.00 96.94 80 LEU A C 1
ATOM 657 O O . LEU A 1 80 ? -1.609 3.666 0.455 1.00 96.94 80 LEU A O 1
ATOM 661 N N . ILE A 1 81 ? 0.033 2.235 1.042 1.00 97.00 81 ILE A N 1
ATOM 662 C CA . ILE A 1 81 ? 1.152 3.168 1.007 1.00 97.00 81 ILE A CA 1
ATOM 663 C C . ILE A 1 81 ? 2.200 2.584 0.057 1.00 97.00 81 ILE A C 1
ATOM 665 O O . ILE A 1 81 ? 2.784 1.536 0.339 1.00 97.00 81 ILE A O 1
ATOM 669 N N . GLY A 1 82 ? 2.420 3.246 -1.076 1.00 95.94 82 GLY A N 1
ATOM 670 C CA . GLY A 1 82 ? 3.401 2.807 -2.069 1.00 95.94 82 GLY A CA 1
ATOM 671 C C . GLY A 1 82 ? 4.801 3.343 -1.785 1.00 95.94 82 GLY A C 1
ATOM 672 O O . GLY A 1 82 ? 4.951 4.515 -1.445 1.00 95.94 82 GLY A O 1
ATOM 673 N N . SER A 1 83 ? 5.826 2.512 -1.969 1.00 96.19 83 SER A N 1
ATOM 674 C CA . SER A 1 83 ? 7.205 2.989 -2.123 1.00 96.19 83 SER A CA 1
ATOM 675 C C . SER A 1 83 ? 7.675 2.827 -3.560 1.00 96.19 83 SER A C 1
ATOM 677 O O . SER A 1 83 ? 7.381 1.825 -4.219 1.00 96.19 83 SER A O 1
ATOM 679 N N . GLY A 1 84 ? 8.426 3.807 -4.051 1.00 94.00 84 GLY A N 1
ATOM 680 C CA . GLY A 1 84 ? 8.976 3.785 -5.399 1.00 94.00 84 GLY A CA 1
ATOM 681 C C . GLY A 1 84 ? 10.224 4.642 -5.548 1.00 94.00 84 GLY A C 1
ATOM 682 O O . GLY A 1 84 ? 10.763 5.186 -4.587 1.00 94.00 84 GLY A O 1
ATOM 683 N N . ASN A 1 85 ? 10.684 4.772 -6.787 1.00 93.00 85 ASN A N 1
ATOM 684 C CA . ASN A 1 85 ? 11.816 5.615 -7.152 1.00 93.00 85 ASN A CA 1
ATOM 685 C C . ASN A 1 85 ? 11.447 6.402 -8.413 1.00 93.00 85 ASN A C 1
ATOM 687 O O . ASN A 1 85 ? 11.140 5.812 -9.450 1.00 93.00 85 ASN A O 1
ATOM 691 N N . ARG A 1 86 ? 11.442 7.736 -8.319 1.00 87.81 86 ARG A N 1
ATOM 692 C CA . ARG A 1 86 ? 10.952 8.619 -9.390 1.00 87.81 86 ARG A CA 1
ATOM 693 C C . ARG A 1 86 ? 11.828 8.571 -10.638 1.00 87.81 86 ARG A C 1
ATOM 695 O O . ARG A 1 86 ? 11.354 8.917 -11.717 1.00 87.81 86 ARG A O 1
ATOM 702 N N . ASN A 1 87 ? 13.062 8.072 -10.526 1.00 87.25 87 ASN A N 1
ATOM 703 C CA . ASN A 1 87 ? 13.940 7.848 -11.676 1.00 87.25 87 ASN A CA 1
ATOM 704 C C . ASN A 1 87 ? 13.379 6.812 -12.666 1.00 87.25 87 ASN A C 1
ATOM 706 O O . ASN A 1 87 ? 13.792 6.800 -13.820 1.00 87.25 87 ASN A O 1
ATOM 710 N N . PHE A 1 88 ? 12.422 5.974 -12.250 1.00 83.94 88 PHE A N 1
ATOM 711 C CA . PHE A 1 88 ? 11.730 5.038 -13.141 1.00 83.94 88 PHE A CA 1
ATOM 712 C C . PHE A 1 88 ? 10.525 5.657 -13.871 1.00 83.94 88 PHE A C 1
ATOM 714 O O . PHE A 1 88 ? 9.822 4.947 -14.587 1.00 83.94 88 PHE A O 1
ATOM 721 N N . GLY A 1 89 ? 10.303 6.967 -13.743 1.00 82.50 89 GLY A N 1
ATOM 722 C CA . GLY A 1 89 ? 9.208 7.671 -14.403 1.00 82.50 89 GLY A CA 1
ATOM 723 C C . GLY A 1 89 ? 7.877 7.556 -13.659 1.00 82.50 89 GLY A C 1
ATOM 724 O O . GLY A 1 89 ? 7.716 6.761 -12.733 1.00 82.50 89 GLY A O 1
ATOM 725 N N . VAL A 1 90 ? 6.917 8.393 -14.060 1.00 77.44 90 VAL A N 1
ATOM 726 C CA . VAL A 1 90 ? 5.590 8.474 -13.424 1.00 77.44 90 VAL A CA 1
ATOM 727 C C . VAL A 1 90 ? 4.799 7.171 -13.560 1.00 77.44 90 VAL A C 1
ATOM 729 O O . VAL A 1 90 ? 4.089 6.787 -12.636 1.00 77.44 90 VAL A O 1
ATOM 732 N N . ASP A 1 91 ? 4.990 6.462 -14.671 1.00 81.44 91 ASP A N 1
ATOM 733 C CA . ASP A 1 91 ? 4.281 5.221 -14.973 1.00 81.44 91 ASP A CA 1
ATOM 734 C C . ASP A 1 91 ? 4.669 4.096 -14.017 1.00 81.44 91 ASP A C 1
ATOM 736 O O . ASP A 1 91 ? 3.798 3.373 -13.544 1.00 81.44 91 ASP A O 1
ATOM 740 N N . CYS A 1 92 ? 5.955 3.994 -13.670 1.00 85.75 92 CYS A N 1
ATOM 741 C CA . CYS A 1 92 ? 6.459 2.966 -12.762 1.00 85.75 92 CYS A CA 1
ATOM 742 C C . CYS A 1 92 ? 6.472 3.411 -11.291 1.00 85.75 92 CYS A C 1
ATOM 744 O O . CYS A 1 92 ? 6.594 2.573 -10.401 1.00 85.75 92 CYS A O 1
ATOM 746 N N . TYR A 1 93 ? 6.386 4.710 -10.991 1.00 88.94 93 TYR A N 1
ATOM 747 C CA . TYR A 1 93 ? 6.442 5.181 -9.607 1.00 88.94 93 TYR A CA 1
ATOM 748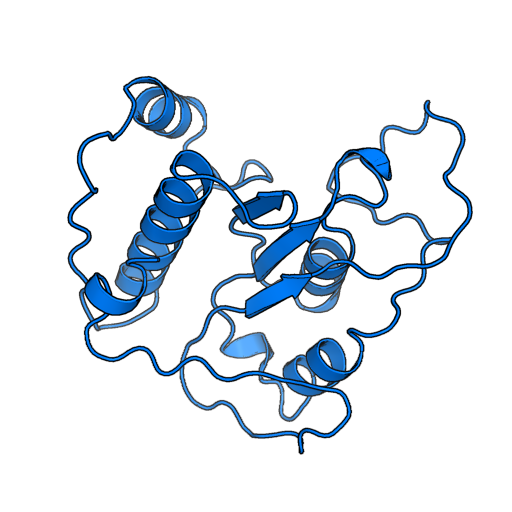 C C . TYR A 1 93 ? 5.221 4.703 -8.807 1.00 88.94 93 TYR A C 1
ATOM 750 O O . TYR A 1 93 ? 4.079 5.025 -9.134 1.00 88.94 93 TYR A O 1
ATOM 758 N N . CYS A 1 94 ? 5.474 3.945 -7.732 1.00 92.56 94 CYS A N 1
ATOM 759 C CA . CYS A 1 94 ? 4.445 3.366 -6.858 1.00 92.56 94 CYS A CA 1
ATOM 760 C C . CYS A 1 94 ? 3.422 2.481 -7.594 1.00 92.56 94 CYS A C 1
ATOM 762 O O . CYS A 1 94 ? 2.283 2.338 -7.139 1.00 92.56 94 CYS A O 1
ATOM 764 N N . TRP A 1 95 ? 3.820 1.892 -8.729 1.00 92.62 95 TRP A N 1
ATOM 765 C CA . TRP A 1 95 ? 2.923 1.136 -9.598 1.00 92.62 95 TRP A CA 1
ATOM 766 C C . TRP A 1 95 ? 2.241 -0.021 -8.863 1.00 92.62 95 TRP A C 1
ATOM 768 O O . TRP A 1 95 ? 1.030 -0.147 -8.984 1.00 92.62 95 TRP A O 1
ATOM 778 N N . THR A 1 96 ? 2.944 -0.792 -8.023 1.00 94.88 96 THR A N 1
ATOM 779 C CA . THR A 1 96 ? 2.346 -1.934 -7.297 1.00 94.88 96 THR A CA 1
ATOM 780 C C . THR A 1 96 ? 1.190 -1.500 -6.388 1.00 94.88 96 THR A C 1
ATOM 782 O O . THR A 1 96 ? 0.123 -2.112 -6.372 1.00 94.88 96 THR A O 1
ATOM 785 N N . ALA A 1 97 ? 1.339 -0.377 -5.680 1.00 95.31 97 ALA A N 1
ATOM 786 C CA . ALA A 1 97 ? 0.265 0.159 -4.846 1.00 95.31 97 ALA A CA 1
ATOM 787 C C . ALA A 1 97 ? -0.923 0.662 -5.688 1.00 95.31 97 ALA A C 1
ATOM 789 O O . ALA A 1 97 ? -2.079 0.459 -5.315 1.00 95.31 97 ALA A O 1
ATOM 790 N N . ARG A 1 98 ? -0.665 1.277 -6.850 1.00 92.19 98 ARG A N 1
ATOM 791 C CA . ARG A 1 98 ? -1.722 1.666 -7.801 1.00 92.19 98 ARG A CA 1
ATOM 792 C C . ARG A 1 98 ? -2.417 0.427 -8.380 1.00 92.19 98 ARG A C 1
ATOM 794 O O . ARG A 1 98 ? -3.642 0.385 -8.433 1.00 92.19 98 ARG A O 1
ATOM 801 N N . HIS A 1 99 ? -1.664 -0.617 -8.713 1.00 93.25 99 HIS A N 1
ATOM 802 C CA . HIS A 1 99 ? -2.183 -1.907 -9.159 1.00 93.25 99 HIS A CA 1
ATOM 803 C C . HIS A 1 99 ? -3.166 -2.505 -8.155 1.00 93.25 99 HIS A C 1
ATOM 805 O O . HIS A 1 99 ? -4.310 -2.799 -8.509 1.00 93.25 99 HIS A O 1
ATOM 811 N N . TYR A 1 100 ? -2.786 -2.585 -6.882 1.00 95.50 100 TYR A N 1
ATOM 812 C CA . TYR A 1 100 ? -3.674 -3.106 -5.843 1.00 95.50 100 TYR A CA 1
ATOM 813 C C . TYR A 1 100 ? -4.882 -2.201 -5.590 1.00 95.50 100 TYR A C 1
ATOM 815 O O . TYR A 1 100 ? -5.973 -2.708 -5.317 1.00 95.50 100 TYR A O 1
ATOM 823 N N . HIS A 1 101 ? -4.727 -0.879 -5.724 1.00 94.06 101 HIS A N 1
ATOM 824 C CA . HIS A 1 101 ? -5.851 0.054 -5.680 1.00 94.06 101 HIS A CA 1
ATOM 825 C C . HIS A 1 101 ? -6.885 -0.273 -6.763 1.00 94.06 101 HIS A C 1
ATOM 827 O O . HIS A 1 101 ? -8.061 -0.446 -6.446 1.00 94.06 101 HIS A O 1
ATOM 833 N N . HIS A 1 102 ? -6.456 -0.414 -8.020 1.00 90.94 102 HIS A N 1
ATOM 834 C CA . HIS A 1 102 ? -7.351 -0.744 -9.130 1.00 90.94 102 HIS A CA 1
ATOM 835 C C . HIS A 1 102 ? -7.977 -2.134 -8.987 1.00 90.94 102 HIS A C 1
ATOM 837 O O . HIS A 1 102 ? -9.169 -2.298 -9.241 1.00 90.94 102 HIS A O 1
ATOM 843 N N . LYS A 1 103 ? -7.198 -3.126 -8.542 1.00 94.38 103 LYS A N 1
ATOM 844 C CA . LYS A 1 103 ? -7.651 -4.515 -8.404 1.00 94.38 103 LYS A CA 1
ATOM 845 C C . LYS A 1 103 ? -8.661 -4.710 -7.270 1.00 94.38 103 LYS A C 1
ATOM 847 O O . LYS A 1 103 ? -9.654 -5.409 -7.451 1.00 94.38 103 LYS A O 1
ATOM 852 N N . TYR A 1 104 ? -8.413 -4.113 -6.103 1.00 95.56 104 TYR A N 1
ATOM 853 C CA . TYR A 1 104 ? -9.185 -4.379 -4.882 1.00 95.56 104 TYR A CA 1
ATOM 854 C C . TYR A 1 104 ? -10.072 -3.213 -4.424 1.00 95.56 104 TYR A C 1
ATOM 856 O O . TYR A 1 104 ? -10.877 -3.381 -3.507 1.00 95.56 104 TYR A O 1
ATOM 864 N N . GLY A 1 105 ? -9.926 -2.023 -5.014 1.00 93.19 105 GLY A N 1
ATOM 865 C CA . GLY A 1 105 ? -10.633 -0.811 -4.589 1.00 93.19 105 GLY A CA 1
ATOM 866 C C . GLY A 1 105 ? -10.157 -0.242 -3.245 1.00 93.19 105 GLY A C 1
ATOM 867 O O . GLY A 1 105 ? -10.838 0.600 -2.660 1.00 93.19 105 GLY A O 1
ATOM 868 N N . ILE A 1 106 ? -9.007 -0.694 -2.730 1.00 95.50 106 ILE A N 1
ATOM 869 C CA . ILE A 1 106 ? -8.414 -0.183 -1.485 1.00 95.50 106 ILE A CA 1
ATOM 870 C C . ILE A 1 106 ? -7.888 1.236 -1.746 1.00 95.50 106 ILE A C 1
ATOM 872 O O . ILE A 1 106 ? -7.189 1.430 -2.737 1.00 95.50 106 ILE A O 1
ATOM 876 N N . PRO A 1 107 ? -8.157 2.244 -0.900 1.00 93.00 107 PRO A N 1
ATOM 877 C CA . PRO A 1 107 ? -7.675 3.603 -1.144 1.00 93.00 107 PRO A CA 1
ATOM 878 C C . PRO A 1 107 ? -6.140 3.681 -1.119 1.00 93.00 107 PRO A C 1
ATOM 880 O O . PRO A 1 107 ? -5.499 3.159 -0.205 1.00 93.00 107 PRO A O 1
ATOM 883 N N . LEU A 1 108 ? -5.549 4.379 -2.092 1.00 92.56 108 LEU A N 1
ATOM 884 C CA . LEU A 1 108 ? -4.135 4.754 -2.064 1.00 92.56 108 LEU A CA 1
ATOM 885 C C . LEU A 1 108 ? -3.984 6.012 -1.207 1.00 92.56 108 LEU A C 1
ATOM 887 O O . LEU A 1 108 ? -4.375 7.109 -1.608 1.00 92.56 108 LEU A O 1
ATOM 891 N N . ILE A 1 109 ? -3.460 5.853 0.006 1.00 92.31 109 ILE A N 1
ATOM 892 C CA . ILE A 1 109 ? -3.505 6.920 1.010 1.00 92.31 109 ILE A CA 1
ATOM 893 C C . ILE A 1 109 ? -2.214 7.719 1.070 1.00 92.31 109 ILE A C 1
ATOM 895 O O . ILE A 1 109 ? -2.244 8.827 1.589 1.00 92.31 109 ILE A O 1
ATOM 899 N N . ALA A 1 110 ? -1.091 7.209 0.572 1.00 91.12 110 ALA A N 1
ATOM 900 C CA . ALA A 1 110 ? 0.175 7.933 0.504 1.00 91.12 110 ALA A CA 1
ATOM 901 C C . ALA A 1 110 ? 1.183 7.203 -0.396 1.00 91.12 110 ALA A C 1
ATOM 903 O O . ALA A 1 110 ? 1.008 6.031 -0.727 1.00 91.12 110 ALA A O 1
ATOM 904 N N . ASP A 1 111 ? 2.266 7.898 -0.721 1.00 93.44 111 ASP A N 1
ATOM 905 C CA . ASP A 1 111 ? 3.462 7.345 -1.339 1.00 93.44 111 ASP A CA 1
ATOM 906 C C . ASP A 1 111 ? 4.721 7.941 -0.692 1.00 93.44 111 ASP A C 1
ATOM 908 O O . ASP A 1 111 ? 4.649 8.979 -0.025 1.00 93.44 111 ASP A O 1
ATOM 912 N N . TYR A 1 112 ? 5.861 7.274 -0.861 1.00 93.94 112 TYR A N 1
ATOM 913 C CA . TYR A 1 112 ? 7.171 7.796 -0.477 1.00 93.94 112 TYR A CA 1
ATOM 914 C C . TYR A 1 112 ? 8.283 7.268 -1.386 1.00 93.94 112 TYR A C 1
ATOM 916 O O . TYR A 1 112 ? 8.183 6.194 -1.979 1.00 93.94 112 TYR A O 1
ATOM 924 N N . GLU A 1 113 ? 9.377 8.022 -1.486 1.00 92.94 113 GLU A N 1
ATOM 925 C CA . GLU A 1 113 ? 10.504 7.642 -2.337 1.00 92.94 113 GLU A CA 1
ATOM 926 C C . GLU A 1 113 ? 11.603 6.900 -1.567 1.00 92.94 113 GLU A C 1
ATOM 928 O O . GLU A 1 113 ? 12.183 7.418 -0.610 1.00 92.94 113 GLU A O 1
ATOM 933 N N . ILE A 1 114 ? 11.939 5.692 -2.027 1.00 92.81 114 ILE A N 1
ATOM 934 C CA . ILE A 1 114 ? 12.981 4.814 -1.478 1.00 92.81 114 ILE A CA 1
ATOM 935 C C . ILE A 1 114 ? 12.739 4.543 0.017 1.00 92.81 114 ILE A C 1
ATOM 937 O O . ILE A 1 114 ? 11.935 3.687 0.379 1.00 92.81 114 ILE A O 1
ATOM 941 N N . ARG A 1 115 ? 13.425 5.283 0.897 1.00 92.12 115 ARG A N 1
ATOM 942 C CA . ARG A 1 115 ? 13.339 5.155 2.362 1.00 92.12 115 ARG A CA 1
ATOM 943 C C . ARG A 1 115 ? 12.422 6.197 3.004 1.00 92.12 115 ARG A C 1
ATOM 945 O O . ARG A 1 115 ? 12.221 6.166 4.213 1.00 92.12 115 ARG A O 1
ATOM 952 N N . GLY A 1 116 ? 11.929 7.136 2.206 1.00 90.9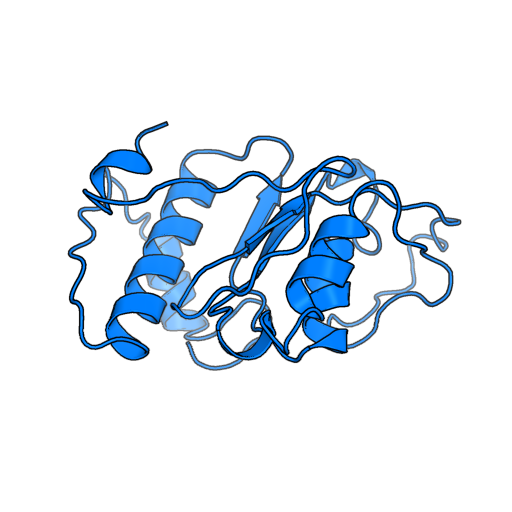4 116 GLY A N 1
ATOM 953 C CA . GLY A 1 116 ? 11.155 8.279 2.650 1.00 90.94 116 GLY A CA 1
ATOM 954 C C . GLY A 1 116 ? 11.986 9.365 3.339 1.00 90.94 116 GLY A C 1
ATOM 955 O O . GLY A 1 116 ? 13.184 9.227 3.613 1.00 90.94 116 GLY A O 1
ATOM 956 N N . ASN A 1 117 ? 11.327 10.479 3.630 1.00 85.06 117 ASN A N 1
ATOM 957 C CA . ASN A 1 117 ? 11.841 11.573 4.444 1.00 85.06 117 ASN A CA 1
ATOM 958 C C . ASN A 1 117 ? 10.848 11.954 5.559 1.00 85.06 117 ASN A C 1
ATOM 960 O O . ASN A 1 117 ? 9.715 11.479 5.599 1.00 85.06 117 ASN A O 1
ATOM 964 N N . LEU A 1 118 ? 11.261 12.851 6.460 1.00 82.12 118 LEU A N 1
ATOM 965 C CA . LEU A 1 118 ? 10.443 13.261 7.610 1.00 82.12 118 LEU A CA 1
ATOM 966 C C . LEU A 1 118 ? 9.090 13.878 7.207 1.00 82.12 118 LEU A C 1
ATOM 968 O O . LEU A 1 118 ? 8.103 13.746 7.928 1.00 82.12 118 LEU A O 1
ATOM 972 N N . GLN A 1 119 ? 9.022 14.569 6.067 1.00 81.06 119 GLN A N 1
ATOM 973 C CA . GLN A 1 119 ? 7.766 15.135 5.579 1.00 81.06 119 GLN A CA 1
ATOM 974 C C . GLN A 1 119 ? 6.808 14.028 5.122 1.00 81.06 119 GLN A C 1
ATOM 976 O O . GLN A 1 119 ? 5.633 14.075 5.475 1.00 81.06 119 GLN A O 1
ATOM 981 N N . GLU A 1 120 ? 7.296 13.038 4.374 1.00 84.81 120 GLU A N 1
ATOM 982 C CA . GLU A 1 120 ? 6.501 11.881 3.940 1.00 84.81 120 GLU A CA 1
ATOM 983 C C . GLU A 1 120 ? 6.034 11.051 5.147 1.00 84.81 120 GLU A C 1
ATOM 985 O O . GLU A 1 120 ? 4.847 10.748 5.246 1.00 84.81 120 GLU A O 1
ATOM 990 N N . GLU A 1 121 ? 6.915 10.797 6.123 1.00 84.62 121 GLU A N 1
ATOM 991 C CA . GLU A 1 121 ? 6.573 10.127 7.391 1.00 84.62 121 GLU A CA 1
ATOM 992 C C . GLU A 1 121 ? 5.422 10.844 8.117 1.00 84.62 121 GLU A C 1
ATOM 994 O O . GLU A 1 121 ? 4.442 10.217 8.523 1.00 84.62 121 GLU A O 1
ATOM 999 N N . ASN A 1 122 ? 5.490 12.174 8.235 1.00 80.06 122 ASN A N 1
ATOM 1000 C CA . ASN A 1 122 ? 4.438 12.966 8.875 1.00 80.06 122 ASN A CA 1
ATOM 1001 C C . ASN A 1 122 ? 3.095 12.885 8.129 1.00 80.06 122 ASN A C 1
ATOM 1003 O O . ASN A 1 122 ? 2.047 12.796 8.771 1.00 80.06 122 ASN A O 1
ATOM 1007 N N . ILE A 1 123 ? 3.111 12.899 6.791 1.00 82.69 123 ILE A N 1
ATOM 1008 C CA . ILE A 1 123 ? 1.899 12.783 5.961 1.00 82.69 123 ILE A CA 1
ATOM 1009 C C . ILE A 1 123 ? 1.268 11.403 6.123 1.00 82.69 123 ILE A C 1
ATOM 1011 O O . ILE A 1 123 ? 0.064 11.307 6.371 1.00 82.69 123 ILE A O 1
ATOM 1015 N N . ILE A 1 124 ? 2.079 10.350 5.998 1.00 87.94 124 ILE A N 1
ATOM 1016 C CA . ILE A 1 124 ? 1.648 8.957 6.135 1.00 87.94 124 ILE A CA 1
ATOM 1017 C C . ILE A 1 124 ? 0.995 8.758 7.502 1.00 87.94 124 ILE A C 1
ATOM 1019 O O . ILE A 1 124 ? -0.156 8.327 7.576 1.00 87.94 124 ILE A O 1
ATOM 1023 N N . ASN A 1 125 ? 1.675 9.167 8.575 1.00 84.62 125 ASN A N 1
ATOM 1024 C CA . ASN A 1 125 ? 1.152 9.037 9.930 1.00 84.62 125 ASN A CA 1
ATOM 1025 C C . ASN A 1 125 ? -0.157 9.796 10.137 1.00 84.62 125 ASN A C 1
ATOM 1027 O O . ASN A 1 125 ? -1.115 9.238 10.675 1.00 84.62 125 ASN A O 1
ATOM 1031 N N . HIS A 1 126 ? -0.219 11.055 9.697 1.00 81.56 126 HIS A N 1
ATOM 1032 C CA . HIS A 1 126 ? -1.429 11.859 9.823 1.00 81.56 126 HIS A CA 1
ATOM 1033 C C . HIS A 1 126 ? -2.620 11.180 9.130 1.00 81.56 126 HIS A C 1
ATOM 1035 O O . HIS A 1 126 ? -3.693 11.039 9.724 1.00 81.56 126 HIS A O 1
ATOM 1041 N N . ARG A 1 127 ? -2.428 10.713 7.890 1.00 86.94 127 ARG A N 1
ATOM 1042 C CA . ARG A 1 127 ? -3.480 10.048 7.110 1.00 86.94 127 ARG A CA 1
ATOM 1043 C C . ARG A 1 127 ? -3.893 8.715 7.727 1.00 86.94 127 ARG A C 1
ATOM 1045 O O . ARG A 1 127 ? -5.091 8.482 7.878 1.00 86.94 127 ARG A O 1
ATOM 1052 N N . MET A 1 128 ? -2.939 7.882 8.144 1.00 89.00 128 MET A N 1
ATOM 1053 C CA . MET A 1 128 ? -3.225 6.612 8.820 1.00 89.00 128 MET A CA 1
ATOM 1054 C C . MET A 1 128 ? -4.050 6.826 10.092 1.00 89.00 128 MET A C 1
ATOM 1056 O O . MET A 1 128 ? -5.085 6.183 10.251 1.00 89.00 128 MET A O 1
ATOM 1060 N N . VAL A 1 129 ? -3.660 7.764 10.963 1.00 85.94 129 VAL A N 1
ATOM 1061 C CA . VAL A 1 129 ? -4.401 8.056 12.204 1.00 85.94 129 VAL A CA 1
ATOM 1062 C C . VAL A 1 129 ? -5.801 8.590 11.905 1.00 85.94 129 VAL A C 1
ATOM 1064 O O . VAL A 1 129 ? -6.780 8.125 12.490 1.00 85.94 129 VAL A O 1
ATOM 1067 N N . LYS A 1 130 ? -5.931 9.523 10.956 1.00 85.56 130 LYS A N 1
ATOM 1068 C CA . LYS A 1 130 ? -7.230 10.075 10.549 1.00 85.56 130 LYS A CA 1
ATOM 1069 C C . LYS A 1 130 ? -8.173 8.985 10.024 1.00 85.56 130 LYS A C 1
ATOM 1071 O O . LYS A 1 130 ? -9.347 8.964 10.393 1.00 85.56 130 LYS A O 1
ATOM 1076 N N . ILE A 1 131 ? -7.674 8.075 9.185 1.00 89.94 131 ILE A N 1
ATOM 1077 C CA . ILE A 1 131 ? -8.455 6.958 8.633 1.00 89.94 131 ILE A CA 1
ATOM 1078 C C . ILE A 1 131 ? -8.811 5.956 9.729 1.00 89.94 131 ILE A C 1
ATOM 1080 O O . ILE A 1 131 ? -9.976 5.576 9.849 1.00 89.94 131 ILE A O 1
ATOM 1084 N N . TRP A 1 132 ? -7.840 5.571 10.557 1.00 89.25 132 TRP A N 1
ATOM 1085 C CA . TRP A 1 132 ? -8.040 4.642 11.665 1.00 89.25 132 TRP A CA 1
ATOM 1086 C C . TRP A 1 132 ? -9.141 5.120 12.615 1.00 89.25 132 TRP A C 1
ATOM 1088 O O . TRP A 1 132 ? -10.093 4.386 12.873 1.00 89.25 132 TRP A O 1
ATOM 1098 N N . ASN A 1 133 ? -9.075 6.382 13.048 1.00 87.31 133 ASN A N 1
ATOM 1099 C CA . ASN A 1 133 ? -10.041 6.975 13.977 1.00 87.31 133 ASN A CA 1
ATOM 1100 C C . ASN A 1 133 ? -11.459 7.087 13.403 1.00 87.31 133 ASN A C 1
ATOM 1102 O O . ASN A 1 133 ? -12.414 7.234 14.158 1.00 87.31 133 ASN A O 1
ATOM 1106 N N . ARG A 1 134 ? -11.611 7.062 12.075 1.00 88.44 134 ARG A N 1
ATOM 1107 C CA . ARG A 1 134 ? -12.921 7.116 11.407 1.00 88.44 134 ARG A CA 1
ATOM 1108 C C . ARG A 1 134 ? -13.484 5.747 11.069 1.00 88.44 134 ARG A C 1
ATOM 1110 O O . ARG A 1 134 ? -14.697 5.594 10.979 1.00 88.44 134 ARG A O 1
ATOM 1117 N N . LYS A 1 135 ? -12.615 4.777 10.789 1.00 88.88 135 LYS A N 1
ATOM 1118 C CA . LYS A 1 135 ? -12.997 3.428 10.349 1.00 88.88 135 LYS A CA 1
ATOM 1119 C C . LYS A 1 135 ? -13.014 2.415 11.492 1.00 88.88 135 LYS A C 1
ATOM 1121 O O . LYS A 1 135 ? -13.454 1.288 11.284 1.00 88.88 135 LYS A O 1
ATOM 1126 N N . THR A 1 136 ? -12.544 2.800 12.676 1.00 85.38 136 THR A N 1
ATOM 1127 C CA . THR A 1 136 ? -12.502 1.953 13.868 1.00 85.38 136 THR A CA 1
ATOM 1128 C C . THR A 1 136 ? -13.057 2.702 15.079 1.00 85.38 136 THR A C 1
ATOM 1130 O O . THR A 1 136 ? -13.115 3.928 15.091 1.00 85.38 136 THR A O 1
ATOM 1133 N N . ASN A 1 137 ? -13.427 1.959 16.122 1.00 81.44 137 ASN A N 1
ATOM 1134 C CA . ASN A 1 137 ? -13.870 2.525 17.401 1.00 81.44 137 ASN A CA 1
ATOM 1135 C C . ASN A 1 137 ? -12.698 2.885 18.336 1.00 81.44 137 ASN A C 1
ATOM 1137 O O . ASN A 1 137 ? -12.921 3.242 19.491 1.00 81.44 137 ASN A O 1
ATOM 1141 N N . TYR A 1 138 ? -11.451 2.764 17.867 1.00 73.50 138 TYR A N 1
ATOM 1142 C CA . TYR A 1 138 ? -10.255 3.057 18.650 1.00 73.50 138 TYR A CA 1
ATOM 1143 C C . TYR A 1 138 ? -9.706 4.424 18.265 1.00 73.50 138 TYR A C 1
ATOM 1145 O O . TYR A 1 138 ? -9.387 4.668 17.103 1.00 73.50 138 TYR A O 1
ATOM 1153 N N . HIS A 1 139 ? -9.564 5.303 19.254 1.00 72.06 139 HIS A N 1
ATOM 1154 C CA . HIS A 1 139 ? -9.011 6.629 19.034 1.00 72.06 139 HIS A CA 1
ATOM 1155 C C . HIS A 1 139 ? -7.506 6.641 19.304 1.00 72.06 139 HIS A C 1
ATOM 1157 O O . HIS A 1 139 ? -7.059 6.386 20.421 1.00 72.06 139 HIS A O 1
ATOM 1163 N N . VAL A 1 140 ? -6.734 6.955 18.271 1.00 70.50 140 VAL A N 1
ATOM 1164 C CA . VAL A 1 140 ? -5.289 7.166 18.326 1.00 70.50 140 VAL A CA 1
ATOM 1165 C C . VAL A 1 140 ? -5.020 8.665 18.254 1.00 70.50 140 VAL A C 1
ATOM 1167 O O . VAL A 1 140 ? -5.468 9.347 17.331 1.00 70.50 140 VAL A O 1
ATOM 1170 N N . THR A 1 141 ? -4.286 9.196 19.228 1.00 62.12 141 THR A N 1
ATOM 1171 C CA . THR A 1 141 ? -3.910 10.613 19.283 1.00 62.12 141 THR A CA 1
ATOM 1172 C C . THR A 1 141 ? -2.556 10.822 18.606 1.00 62.12 141 THR A C 1
ATOM 1174 O O . THR A 1 141 ? -1.518 10.439 19.141 1.00 62.12 141 THR A O 1
ATOM 1177 N N . PHE A 1 142 ? -2.545 11.468 17.437 1.00 60.28 142 PHE A N 1
ATOM 1178 C CA . PHE A 1 142 ? -1.301 11.851 16.763 1.00 60.28 142 PHE A CA 1
ATOM 1179 C C . PHE A 1 142 ? -0.739 13.139 17.369 1.00 60.28 142 PHE A C 1
ATOM 1181 O O . PHE A 1 142 ? -1.369 14.193 17.286 1.00 60.28 142 PHE A O 1
ATOM 1188 N N . HIS A 1 143 ? 0.462 13.065 17.942 1.00 54.66 143 HIS A N 1
ATOM 1189 C CA . HIS A 1 143 ? 1.238 14.246 18.309 1.00 54.66 143 HIS A CA 1
ATOM 1190 C C . HIS A 1 143 ? 2.264 14.493 17.197 1.00 54.66 143 HIS A C 1
ATOM 1192 O O . HIS A 1 143 ? 3.263 13.775 17.147 1.00 54.66 143 HIS A O 1
ATOM 1198 N N . PRO A 1 144 ? 2.039 15.453 16.278 1.00 51.66 144 PRO A N 1
ATOM 1199 C CA . PRO A 1 144 ? 3.001 15.739 15.220 1.00 51.66 144 PRO A CA 1
ATOM 1200 C C . PRO A 1 144 ? 4.354 16.085 15.836 1.00 51.66 144 PRO A C 1
ATOM 1202 O O . PRO A 1 144 ? 4.451 16.997 16.662 1.00 51.66 144 PRO A O 1
ATOM 1205 N N . TYR A 1 145 ? 5.410 15.393 15.410 1.00 42.09 145 TYR A N 1
ATOM 1206 C CA . TYR A 1 145 ? 6.775 15.748 15.777 1.00 42.09 145 TYR A CA 1
ATOM 1207 C C . TYR A 1 145 ? 7.088 17.104 15.132 1.00 42.09 145 TYR A C 1
ATOM 1209 O O . TYR A 1 145 ? 7.376 17.163 13.943 1.00 42.09 145 TYR A O 1
ATOM 1217 N N . LYS A 1 146 ? 6.905 18.200 15.890 1.00 47.88 146 LYS A N 1
ATOM 1218 C CA . LYS A 1 146 ? 7.247 19.598 15.550 1.00 47.88 146 LYS A CA 1
ATOM 1219 C C . LYS A 1 146 ? 7.360 19.870 14.035 1.00 47.88 146 LYS A C 1
ATOM 1221 O O . LYS A 1 146 ? 8.468 19.999 13.537 1.00 47.88 146 LYS A O 1
ATOM 1226 N N . MET A 1 147 ? 6.226 19.942 13.329 1.00 42.41 147 MET A N 1
ATOM 1227 C CA . MET A 1 147 ? 5.975 20.693 12.078 1.00 42.41 147 MET A CA 1
ATOM 1228 C C . MET A 1 147 ? 4.797 20.063 11.316 1.00 42.41 147 MET A C 1
ATOM 1230 O O . MET A 1 147 ? 4.980 19.275 10.391 1.00 42.41 147 MET A O 1
ATOM 1234 N N . ILE A 1 148 ? 3.572 20.507 11.605 1.00 48.06 148 ILE A N 1
ATOM 1235 C CA . ILE A 1 148 ? 2.608 20.659 10.510 1.00 48.06 148 ILE A CA 1
ATOM 1236 C C . ILE A 1 148 ? 3.096 21.897 9.760 1.00 48.06 148 ILE A C 1
ATOM 1238 O O . ILE A 1 148 ? 2.858 23.027 10.183 1.00 48.06 148 ILE A O 1
ATOM 1242 N N . ASN A 1 149 ? 3.892 21.686 8.711 1.00 50.31 149 ASN A N 1
ATOM 1243 C CA . ASN A 1 149 ? 4.264 22.750 7.786 1.00 50.31 149 ASN A CA 1
ATOM 1244 C C . ASN A 1 149 ? 2.962 23.440 7.343 1.00 50.31 149 ASN A C 1
ATOM 1246 O O . ASN A 1 149 ? 2.011 22.759 6.960 1.00 50.31 149 ASN A O 1
ATOM 1250 N N . SER A 1 150 ? 2.893 24.770 7.397 1.00 51.53 150 SER A N 1
ATOM 1251 C CA . SER A 1 150 ? 1.722 25.553 6.968 1.00 51.53 150 SER A CA 1
ATOM 1252 C C . SER A 1 150 ? 1.257 25.188 5.551 1.00 51.53 150 SER A C 1
ATOM 1254 O O . SER A 1 150 ? 0.074 25.300 5.234 1.00 51.53 150 SER A O 1
ATOM 1256 N N . ARG A 1 151 ? 2.164 24.651 4.723 1.00 47.66 151 ARG A N 1
ATOM 1257 C CA . ARG A 1 151 ? 1.872 24.062 3.415 1.00 47.66 151 ARG A CA 1
ATOM 1258 C C . ARG A 1 151 ? 0.974 22.823 3.480 1.00 47.66 151 ARG A C 1
ATOM 1260 O O . ARG A 1 151 ? 0.111 22.696 2.628 1.00 47.66 151 ARG A O 1
ATOM 1267 N N . LEU A 1 152 ? 1.129 21.936 4.460 1.00 48.75 152 LEU A N 1
ATOM 1268 C CA . LEU A 1 152 ? 0.284 20.747 4.640 1.00 48.75 152 LEU A CA 1
ATOM 1269 C C . LEU A 1 152 ? -1.141 21.128 5.044 1.00 48.75 152 LEU A C 1
ATOM 1271 O O . LEU A 1 152 ? -2.085 20.704 4.389 1.00 48.75 152 LEU A O 1
ATOM 1275 N N . ALA A 1 153 ? -1.287 22.042 6.006 1.00 51.47 153 ALA A N 1
ATOM 1276 C CA . ALA A 1 153 ? -2.586 22.619 6.354 1.00 51.47 153 ALA A CA 1
ATOM 1277 C C . ALA A 1 153 ? -3.230 23.364 5.164 1.00 51.47 153 ALA A C 1
ATOM 1279 O O . ALA A 1 153 ? -4.441 23.299 4.959 1.00 51.47 153 ALA A O 1
ATOM 1280 N N . ALA A 1 154 ? -2.429 24.046 4.334 1.00 53.75 154 ALA A N 1
ATOM 1281 C CA . ALA A 1 154 ? -2.906 24.685 3.108 1.00 53.75 154 ALA A CA 1
ATOM 1282 C C . ALA A 1 154 ? -3.293 23.669 2.020 1.00 53.75 154 ALA A C 1
ATOM 1284 O O . ALA A 1 154 ? -4.263 23.905 1.308 1.00 53.75 154 ALA A O 1
ATOM 1285 N N . LEU A 1 155 ? -2.580 22.547 1.895 1.00 46.47 155 LEU A N 1
ATOM 1286 C CA . LEU A 1 155 ? -2.922 21.450 0.987 1.00 46.47 155 LEU A CA 1
ATOM 1287 C C . LEU A 1 155 ? -4.193 20.729 1.448 1.00 46.47 155 LEU A C 1
ATOM 1289 O O . LEU A 1 155 ? -5.028 20.417 0.614 1.00 46.47 155 LEU A O 1
ATOM 1293 N N . GLU A 1 156 ? -4.401 20.539 2.748 1.00 52.34 156 GLU A N 1
ATOM 1294 C CA . GLU A 1 156 ? -5.641 19.978 3.299 1.00 52.34 156 GLU A CA 1
ATOM 1295 C C . GLU A 1 156 ? -6.824 20.931 3.133 1.00 52.34 156 GLU A C 1
ATOM 1297 O O . GLU A 1 156 ? -7.905 20.500 2.747 1.00 52.34 156 GLU A O 1
ATOM 1302 N N . LYS A 1 157 ? -6.620 22.237 3.336 1.00 50.34 157 LYS A N 1
ATOM 1303 C CA . LYS A 1 157 ? -7.646 23.259 3.085 1.00 50.34 157 LYS A CA 1
ATOM 1304 C C . LYS A 1 157 ? -7.959 23.423 1.594 1.00 50.34 157 LYS A C 1
ATOM 1306 O O . LYS A 1 157 ? -9.094 23.719 1.241 1.00 50.34 157 LYS A O 1
ATOM 1311 N N . LYS A 1 158 ? -6.952 23.280 0.726 1.00 43.56 158 LYS A N 1
ATOM 1312 C CA . LYS A 1 158 ? -7.087 23.442 -0.728 1.00 43.56 158 LYS A CA 1
ATOM 1313 C C . LYS A 1 158 ? -7.641 22.193 -1.399 1.00 43.56 158 LYS A C 1
ATOM 1315 O O . LYS A 1 158 ? -8.423 22.320 -2.333 1.00 43.56 158 LYS A O 1
ATOM 1320 N N . TYR A 1 159 ? -7.204 21.018 -0.960 1.00 44.38 159 TYR A N 1
ATOM 1321 C CA . TYR A 1 159 ? -7.537 19.770 -1.618 1.00 44.38 159 TYR A CA 1
ATOM 1322 C C . TYR A 1 159 ? -8.520 18.936 -0.827 1.00 44.38 159 TYR A C 1
ATOM 1324 O O . TYR A 1 159 ? -9.309 18.311 -1.492 1.00 44.38 159 TYR A O 1
ATOM 1332 N N . GLY A 1 160 ? -8.566 18.921 0.511 1.00 44.31 160 GLY A N 1
ATOM 1333 C CA . GLY A 1 160 ? -9.580 18.166 1.279 1.00 44.31 160 GLY A CA 1
ATOM 1334 C C . GLY A 1 160 ? -9.668 16.665 0.959 1.00 44.31 160 GLY A C 1
ATOM 1335 O O . GLY A 1 160 ? -10.538 15.967 1.472 1.00 44.31 160 GLY A O 1
ATOM 1336 N N . LYS A 1 161 ? -8.764 16.174 0.112 1.00 47.44 161 LYS A N 1
ATOM 1337 C CA . LYS A 1 161 ? -8.951 15.017 -0.743 1.00 47.44 161 LYS A CA 1
ATOM 1338 C C . LYS A 1 161 ? -7.672 14.179 -0.798 1.00 47.44 161 LYS A C 1
ATOM 1340 O O . LYS A 1 161 ? -6.579 14.705 -0.570 1.00 47.44 161 LYS A O 1
ATOM 1345 N N . ASP A 1 162 ? -7.819 12.877 -1.025 1.00 48.38 162 ASP A N 1
ATOM 1346 C CA . ASP A 1 162 ? -6.730 11.919 -1.211 1.00 48.38 162 ASP A CA 1
ATOM 1347 C C . ASP A 1 162 ? -5.907 12.248 -2.471 1.00 48.38 162 ASP A C 1
ATOM 1349 O O . ASP A 1 162 ? -6.154 13.246 -3.154 1.00 48.38 162 ASP A O 1
ATOM 1353 N N . LEU A 1 163 ? -4.886 11.437 -2.773 1.00 35.19 163 LEU A N 1
ATOM 1354 C CA . LEU A 1 163 ? -4.026 11.652 -3.949 1.00 35.19 163 LEU A CA 1
ATOM 1355 C C . LEU A 1 163 ? -4.809 11.642 -5.277 1.00 35.19 163 LEU A C 1
ATOM 1357 O O . LEU A 1 163 ? -4.323 12.190 -6.260 1.00 35.19 163 LEU A O 1
ATOM 1361 N N . GLN A 1 164 ? -6.039 11.119 -5.267 1.00 41.25 164 GLN A N 1
ATOM 1362 C CA . GLN A 1 164 ? -6.952 11.038 -6.406 1.00 41.25 164 GLN A CA 1
ATOM 1363 C C . GLN A 1 164 ? -8.026 12.139 -6.397 1.00 41.25 164 GLN A C 1
ATOM 1365 O O . GLN A 1 164 ? -8.921 12.144 -7.243 1.00 41.25 164 GLN A O 1
ATOM 1370 N N . GLY A 1 165 ? -7.997 13.079 -5.447 1.00 39.34 165 GLY A N 1
ATOM 1371 C CA . GLY A 1 165 ? -8.990 14.149 -5.393 1.00 39.34 165 GLY A CA 1
ATOM 1372 C C . GLY A 1 165 ? -10.364 13.724 -4.840 1.00 39.34 165 GLY A C 1
ATOM 1373 O O . GLY A 1 165 ? -11.357 14.411 -5.109 1.00 39.34 165 GLY A O 1
ATOM 1374 N N . LYS A 1 166 ? -10.455 12.650 -4.044 1.00 41.72 166 LYS A N 1
ATOM 1375 C CA . LYS A 1 166 ? -11.673 12.252 -3.300 1.00 41.72 166 LYS A CA 1
ATOM 1376 C C . LYS A 1 166 ? -11.598 12.671 -1.841 1.00 41.72 166 LYS A C 1
ATOM 1378 O O . LYS A 1 166 ? -10.535 12.554 -1.249 1.00 41.72 166 LYS A O 1
ATOM 1383 N N . ASP A 1 167 ? -12.696 13.170 -1.269 1.00 49.94 167 ASP A N 1
ATOM 1384 C CA . ASP A 1 167 ? -12.669 13.732 0.087 1.00 49.94 167 ASP A CA 1
ATOM 1385 C C . ASP A 1 167 ? -12.148 12.692 1.083 1.00 49.94 167 ASP A C 1
ATOM 1387 O O . ASP A 1 167 ? -12.646 11.565 1.123 1.00 49.94 167 ASP A O 1
ATOM 1391 N N . ILE A 1 168 ? -11.129 13.074 1.865 1.00 49.72 168 ILE A N 1
ATOM 1392 C CA . ILE A 1 168 ? -10.621 12.225 2.949 1.00 49.72 168 ILE A CA 1
ATOM 1393 C C . ILE A 1 168 ? -11.583 12.334 4.105 1.00 49.72 168 ILE A C 1
ATOM 1395 O O . ILE A 1 168 ? -11.516 13.318 4.898 1.00 49.72 168 ILE A O 1
#

InterPr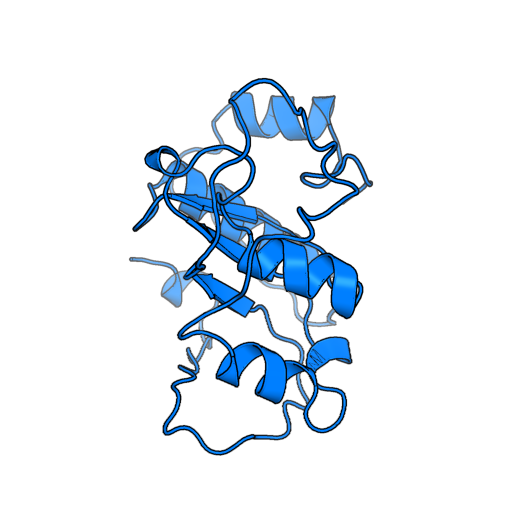o domains:
  IPR004465 Ribonucleotide reductase Class Ib, NrdI [PF07972] (9-121)
  IPR004465 Ribonucleotide reductase Class Ib, NrdI [PTHR37297] (15-136)
  IPR029039 Flavoprotein-like superfamily [G3DSA:3.40.50.360] (2-140)
  IPR029039 Flavoprotein-like superfamily [SSF52218] (20-132)

Secondary structure (DSSP, 8-state):
--GGGTSTT-------TTPPP----S-EEEEEE--EESPPP-TT----TT---TT-EE-S-HHHHHHHHGGGGGGGEEEEEEEE-GGGHHHHTTHHHHHHHHHH---EEEEEETT--HHHHHHHHHHHHHHHHHHSS-------SS---HHHHHHHHHH-B-TTS-B-

Organism: NCBI:txid1720083

pLDDT: mean 77.67, std 19.7, range [35.19, 98.19]